Protein AF-A0A552J8N8-F1 (afdb_monomer)

Organism: NCBI:txid2486245

Mean predicted aligned error: 14.31 Å

Foldseek 3Di:
DDPDPPPPPDDDPDPVVVVVPDDPVRVVVCLVPDPPNDDPPDPCVPDDDDDPVPPPPDD

Radius of gyration: 20.91 Å; Cα contacts (8 Å, |Δi|>4): 3; chains: 1; bounding box: 51×44×29 Å

Secondary structure (DSSP, 8-state):
---------------HHHHHH--HHHHHHHHHH-TT-------GGG-----GGGGSS--

Sequence (59 aa):
MGIVNTKEESQDLTDWERVKSMSDAEIEANALSDPDALPFDDDWENAEIISAYNKLTSQ

pLDDT: mean 76.93, std 15.96, range [41.25, 97.56]

Solvent-accessible surface area (backbone atoms only — not comparable to full-atom values): 4311 Å² total; per-residue (Å²): 136,80,86,76,81,74,74,77,77,73,79,85,84,72,64,61,69,60,64,75,66,58,49,71,70,54,50,52,51,50,53,73,67,37,89,83,53,69,81,88,81,74,74,64,93,75,66,75,87,82,62,80,78,68,76,80,76,78,128

Structure (mmCIF, N/CA/C/O backbone):
data_AF-A0A552J8N8-F1
#
_entry.id   AF-A0A552J8N8-F1
#
loop_
_atom_site.group_PDB
_atom_site.id
_atom_site.type_symbol
_atom_site.label_atom_id
_atom_site.label_alt_id
_atom_site.label_comp_id
_atom_site.label_asym_id
_atom_site.label_entity_id
_atom_site.label_seq_id
_atom_site.pdbx_PDB_ins_code
_atom_site.Cartn_x
_atom_site.Cartn_y
_atom_site.Cartn_z
_atom_site.occupancy
_atom_site.B_iso_or_equiv
_atom_site.auth_seq_id
_atom_site.auth_comp_id
_atom_site.auth_asym_id
_atom_site.auth_atom_id
_atom_site.pdbx_PDB_model_num
ATOM 1 N N . MET A 1 1 ? -27.937 36.299 12.685 1.00 41.25 1 MET A N 1
ATOM 2 C CA . MET A 1 1 ? -28.022 35.064 11.879 1.00 41.25 1 MET A CA 1
ATOM 3 C C . MET A 1 1 ? -26.749 34.287 12.162 1.00 41.25 1 MET A C 1
ATOM 5 O O . MET A 1 1 ? -25.685 34.747 11.777 1.00 41.25 1 MET A O 1
ATOM 9 N N . GLY A 1 2 ? -26.827 33.255 13.003 1.00 44.94 2 GLY A N 1
ATOM 10 C CA . GLY A 1 2 ? -25.653 32.481 13.407 1.00 44.94 2 GLY A CA 1
ATOM 11 C C . GLY A 1 2 ? -25.320 31.458 12.330 1.00 44.94 2 GLY A C 1
ATOM 12 O O . GLY A 1 2 ? -26.192 30.691 11.935 1.00 44.94 2 GLY A O 1
ATOM 13 N N . ILE A 1 3 ? -24.085 31.474 11.842 1.00 59.84 3 ILE A N 1
ATOM 14 C CA . ILE A 1 3 ? -23.533 30.414 10.999 1.00 59.84 3 ILE A CA 1
ATOM 15 C C . ILE A 1 3 ? -23.422 29.152 11.857 1.00 59.84 3 ILE A C 1
ATOM 17 O O . ILE A 1 3 ? -22.535 29.035 12.699 1.00 59.84 3 ILE A O 1
ATOM 21 N N . VAL A 1 4 ? -24.370 28.233 11.682 1.00 57.19 4 VAL A N 1
ATOM 22 C CA . VAL A 1 4 ? -24.262 26.867 12.190 1.00 57.19 4 VAL A CA 1
ATOM 23 C C . VAL A 1 4 ? -23.255 26.140 11.310 1.00 57.19 4 VAL A C 1
ATOM 25 O O . VAL A 1 4 ? -23.520 25.843 10.151 1.00 57.19 4 VAL A O 1
ATOM 28 N N . ASN A 1 5 ? -22.058 25.912 11.843 1.00 63.12 5 ASN A N 1
ATOM 29 C CA . ASN A 1 5 ? -21.066 25.058 11.207 1.00 63.12 5 ASN A CA 1
ATOM 30 C C . ASN A 1 5 ? -21.490 23.601 11.433 1.00 63.12 5 ASN A C 1
ATOM 32 O O . ASN A 1 5 ? -20.997 22.932 12.338 1.00 63.12 5 ASN A O 1
ATOM 36 N N . THR A 1 6 ? -22.477 23.135 10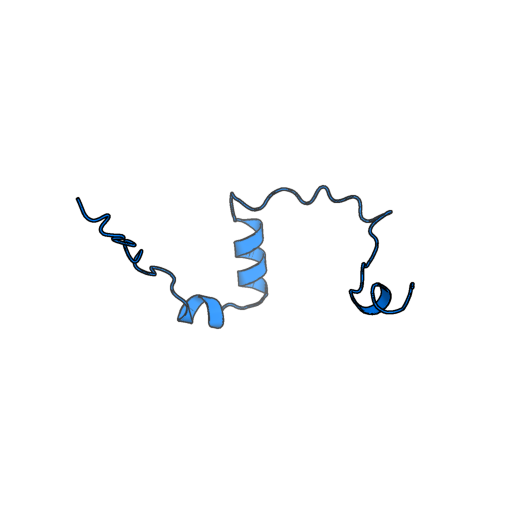.670 1.00 59.09 6 THR A N 1
ATOM 37 C CA . THR A 1 6 ? -22.790 21.711 10.574 1.00 59.09 6 THR A CA 1
ATOM 38 C C . THR A 1 6 ? -21.723 21.089 9.687 1.00 59.09 6 THR A C 1
ATOM 40 O O . THR A 1 6 ? -21.908 20.942 8.481 1.00 59.09 6 THR A O 1
ATOM 43 N N . LYS A 1 7 ? -20.565 20.776 10.275 1.00 62.91 7 LYS A N 1
ATOM 44 C CA . LYS A 1 7 ? -19.677 19.771 9.697 1.00 62.91 7 LYS A CA 1
ATOM 45 C C . LYS A 1 7 ? -20.518 18.499 9.653 1.00 62.91 7 LYS A C 1
ATOM 47 O O . LYS A 1 7 ? -20.768 17.905 10.697 1.00 62.91 7 LYS A O 1
ATOM 52 N N . GLU A 1 8 ? -21.056 18.157 8.488 1.00 66.38 8 GLU A N 1
ATOM 53 C CA . GLU A 1 8 ? -21.570 16.813 8.272 1.00 66.38 8 GLU A CA 1
ATOM 54 C C . GLU A 1 8 ? -20.382 15.886 8.524 1.00 66.38 8 GLU A C 1
ATOM 56 O O . GLU A 1 8 ? -19.407 15.885 7.771 1.00 66.38 8 GLU A O 1
ATOM 61 N N . GLU A 1 9 ? -20.395 15.190 9.659 1.00 66.25 9 GLU A N 1
ATOM 62 C CA . GLU A 1 9 ? -19.460 14.104 9.895 1.00 66.25 9 GLU A CA 1
ATOM 63 C C . GLU A 1 9 ? -19.808 13.022 8.877 1.00 66.25 9 GLU A C 1
ATOM 65 O O . GLU A 1 9 ? -20.753 12.253 9.053 1.00 66.25 9 GLU A O 1
ATOM 70 N N . SER A 1 10 ? -19.088 13.038 7.752 1.00 73.25 10 SER A N 1
ATOM 71 C CA . SER A 1 10 ? -19.102 11.957 6.776 1.00 73.25 10 SER A CA 1
ATOM 72 C C . SER A 1 10 ? -18.887 10.657 7.533 1.00 73.25 10 SER A C 1
ATOM 74 O O . SER A 1 10 ? -17.880 10.505 8.225 1.00 73.25 10 SER A O 1
ATOM 76 N N . GLN A 1 11 ? -19.836 9.734 7.414 1.00 80.88 11 GLN A N 1
ATOM 77 C CA . GLN A 1 11 ? -19.674 8.408 7.987 1.00 80.88 11 GLN A CA 1
ATOM 78 C C . GLN A 1 11 ? -18.446 7.754 7.354 1.00 80.88 11 GLN A C 1
ATOM 80 O O . GLN A 1 11 ? -18.285 7.778 6.133 1.00 80.88 11 GLN A O 1
ATOM 85 N N . ASP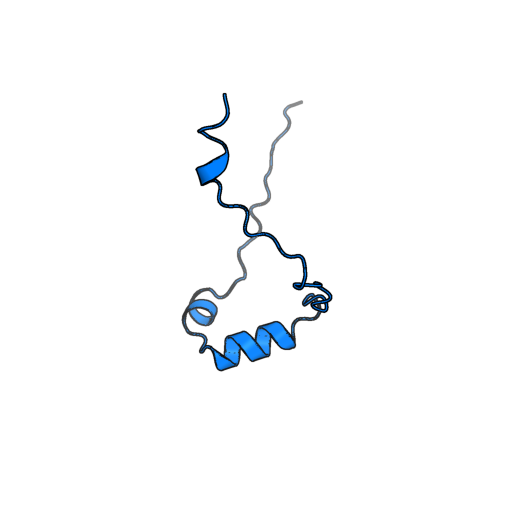 A 1 12 ? -17.571 7.205 8.191 1.00 83.81 12 ASP A N 1
ATOM 86 C CA . ASP A 1 12 ? -16.456 6.398 7.722 1.00 83.81 12 ASP A CA 1
ATOM 87 C C . ASP A 1 12 ? -16.996 5.037 7.278 1.00 83.81 12 ASP A C 1
ATOM 89 O O . ASP A 1 12 ? -17.546 4.279 8.078 1.00 83.81 12 ASP A O 1
ATOM 93 N N . LEU A 1 13 ? -16.887 4.762 5.980 1.00 89.38 13 LEU A N 1
ATOM 94 C CA . LEU A 1 13 ? -17.330 3.513 5.357 1.00 89.38 13 LEU A CA 1
ATOM 95 C C . LEU A 1 13 ? -16.154 2.560 5.095 1.00 89.38 13 LEU A C 1
ATOM 97 O O . LEU A 1 13 ? -16.332 1.515 4.469 1.00 89.38 13 LEU A O 1
ATOM 101 N N . THR A 1 14 ? -14.951 2.925 5.541 1.00 88.00 14 THR A N 1
ATOM 102 C CA . THR A 1 14 ? -13.729 2.168 5.279 1.00 88.00 14 THR A CA 1
ATOM 103 C C . THR A 1 14 ? -13.639 0.966 6.210 1.00 88.00 14 THR A C 1
ATOM 105 O O . THR A 1 14 ? -13.629 1.099 7.434 1.00 88.00 14 THR A O 1
ATOM 108 N N . ASP A 1 15 ? -13.509 -0.228 5.634 1.00 93.06 15 ASP A N 1
ATOM 109 C CA . ASP A 1 15 ? -13.222 -1.442 6.398 1.00 93.06 15 ASP A CA 1
ATOM 110 C C . ASP A 1 15 ? -11.736 -1.497 6.789 1.00 93.06 15 ASP A C 1
ATOM 112 O O . ASP A 1 15 ? -10.884 -2.062 6.093 1.00 93.06 15 ASP A O 1
ATOM 116 N N . TRP A 1 16 ? -11.420 -0.873 7.921 1.00 92.25 16 TRP A N 1
ATOM 117 C CA . TRP A 1 16 ? -10.059 -0.801 8.448 1.00 92.25 16 TRP A CA 1
ATOM 118 C C . TRP A 1 16 ? -9.503 -2.142 8.931 1.00 92.25 16 TRP A C 1
ATOM 120 O O . TRP A 1 16 ? -8.281 -2.298 8.976 1.00 92.25 16 TRP A O 1
ATOM 130 N N . GLU A 1 17 ? -10.349 -3.099 9.319 1.00 95.19 17 GLU A N 1
ATOM 131 C CA . GLU A 1 17 ? -9.882 -4.430 9.726 1.00 95.19 17 GLU A CA 1
ATOM 132 C C . GLU A 1 17 ? -9.368 -5.205 8.513 1.00 95.19 17 GLU A C 1
ATOM 134 O O . GLU A 1 17 ? -8.274 -5.781 8.558 1.00 95.19 17 GLU A O 1
ATOM 139 N N . ARG A 1 18 ? -10.091 -5.125 7.390 1.00 94.38 18 ARG A N 1
ATOM 140 C CA . ARG A 1 18 ? -9.630 -5.674 6.113 1.00 94.38 18 ARG A CA 1
ATOM 141 C C . ARG A 1 18 ? -8.326 -5.029 5.663 1.00 94.38 18 ARG A C 1
ATOM 143 O O . ARG A 1 18 ? -7.384 -5.742 5.345 1.00 94.38 18 ARG A O 1
ATOM 150 N N . VAL A 1 19 ? -8.236 -3.698 5.682 1.00 92.50 19 VAL A N 1
ATOM 151 C CA . VAL A 1 19 ? -7.019 -2.977 5.259 1.00 92.50 19 VAL A CA 1
ATOM 152 C C . VAL A 1 19 ? -5.791 -3.409 6.067 1.00 92.50 19 VAL A C 1
ATOM 154 O O . VAL A 1 19 ? -4.731 -3.636 5.495 1.00 92.50 19 VAL A O 1
ATOM 157 N N . LYS A 1 20 ? -5.925 -3.588 7.386 1.00 94.75 20 LYS A N 1
ATOM 158 C CA . LYS A 1 20 ? -4.810 -4.005 8.259 1.00 94.75 20 LYS A CA 1
ATOM 159 C C . LYS A 1 20 ? -4.358 -5.450 8.058 1.00 94.75 20 LYS A C 1
ATOM 161 O O . LYS A 1 20 ? -3.272 -5.799 8.512 1.00 94.75 20 LYS A O 1
ATOM 166 N N . SER A 1 21 ? -5.198 -6.290 7.463 1.00 96.88 21 SER A N 1
ATOM 167 C CA . SER A 1 21 ? -4.938 -7.721 7.283 1.00 96.88 21 SER A CA 1
ATOM 168 C C . SER A 1 21 ? -4.518 -8.092 5.860 1.00 96.88 21 SER A C 1
ATOM 170 O O . SER A 1 21 ? -4.233 -9.264 5.618 1.00 96.88 21 SER A O 1
ATOM 172 N N . MET A 1 22 ? -4.447 -7.123 4.940 1.00 96.56 22 MET A N 1
ATOM 173 C CA . MET A 1 22 ? -3.999 -7.366 3.569 1.00 96.56 22 MET A CA 1
ATOM 174 C C . MET A 1 22 ? -2.549 -7.841 3.528 1.00 96.56 22 MET A C 1
ATOM 176 O O . MET A 1 22 ? -1.678 -7.300 4.212 1.00 96.56 22 MET A O 1
ATOM 180 N N . SER A 1 23 ? -2.294 -8.826 2.675 1.00 97.56 23 SER A N 1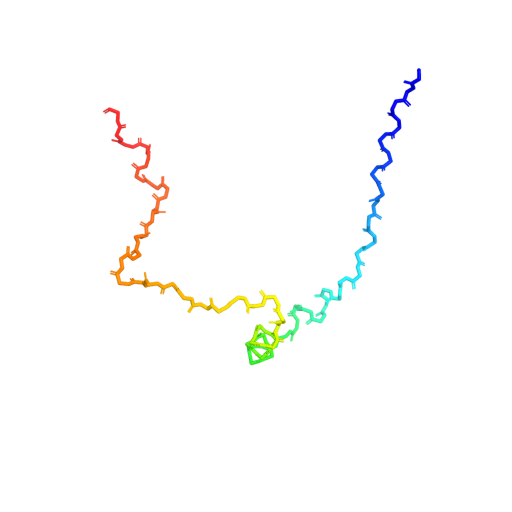
ATOM 181 C CA . SER A 1 23 ? -0.940 -9.229 2.308 1.00 97.56 23 SER A CA 1
ATOM 182 C C . SER A 1 23 ? -0.307 -8.253 1.315 1.00 97.56 23 SER A C 1
ATOM 184 O O . SER A 1 23 ? -1.011 -7.574 0.570 1.00 97.56 23 SER A O 1
ATOM 186 N N . ASP A 1 24 ? 1.024 -8.240 1.237 1.00 95.38 24 ASP A N 1
ATOM 187 C CA . ASP A 1 24 ? 1.762 -7.391 0.289 1.00 95.38 24 ASP A CA 1
ATOM 188 C C . ASP A 1 24 ? 1.311 -7.613 -1.166 1.00 95.38 24 ASP A C 1
ATOM 190 O O . ASP A 1 24 ? 1.099 -6.656 -1.905 1.00 95.38 24 ASP A O 1
ATOM 194 N N . ALA A 1 25 ? 1.059 -8.867 -1.557 1.00 95.75 25 ALA A N 1
ATOM 195 C CA . ALA A 1 25 ? 0.572 -9.199 -2.898 1.00 95.75 25 ALA A CA 1
ATOM 196 C C . ALA A 1 25 ? -0.827 -8.622 -3.185 1.00 95.75 25 ALA A C 1
ATOM 198 O O . ALA A 1 25 ? -1.113 -8.196 -4.303 1.00 95.75 25 ALA A O 1
ATOM 199 N N . GLU A 1 26 ? -1.711 -8.599 -2.185 1.00 94.81 26 GLU A N 1
ATOM 200 C CA . GLU A 1 26 ? -3.032 -7.979 -2.316 1.00 94.81 26 GLU A CA 1
ATOM 201 C C . GLU A 1 26 ? -2.932 -6.455 -2.357 1.00 94.81 26 GLU A C 1
ATOM 20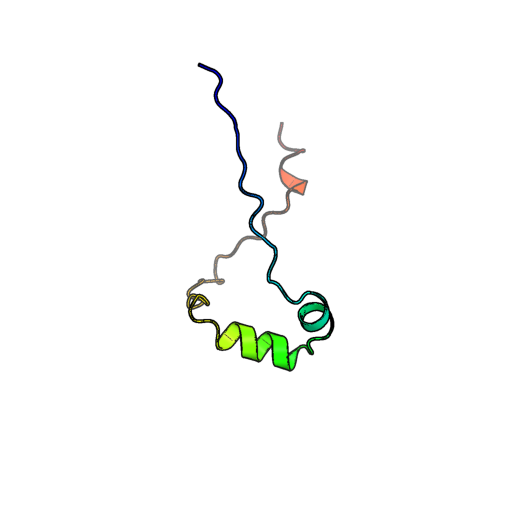3 O O . GLU A 1 26 ? -3.668 -5.824 -3.112 1.00 94.81 26 GLU A O 1
ATOM 208 N N . ILE A 1 27 ? -2.021 -5.862 -1.582 1.00 93.44 27 ILE A N 1
ATOM 209 C CA . ILE A 1 27 ? -1.747 -4.421 -1.614 1.00 93.44 27 ILE A CA 1
ATOM 210 C C . ILE A 1 27 ? -1.273 -4.017 -3.012 1.00 93.44 27 ILE A C 1
ATOM 212 O O . ILE A 1 27 ? -1.842 -3.098 -3.598 1.00 93.44 27 ILE A O 1
ATOM 216 N N . GLU A 1 28 ? -0.288 -4.724 -3.568 1.00 91.75 28 GLU A N 1
ATOM 21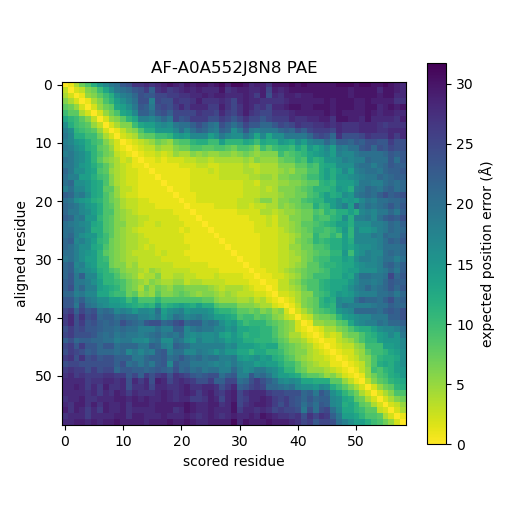7 C CA . GLU A 1 28 ? 0.239 -4.464 -4.912 1.00 91.75 28 GLU A CA 1
ATOM 218 C C . GLU A 1 28 ? -0.844 -4.603 -5.985 1.00 91.75 28 GLU A C 1
ATOM 220 O O . GLU A 1 28 ? -0.996 -3.720 -6.830 1.00 91.75 28 GLU A O 1
ATOM 225 N N . ALA A 1 29 ? -1.636 -5.679 -5.936 1.00 93.38 29 ALA A N 1
ATOM 226 C CA . ALA A 1 29 ? -2.718 -5.897 -6.890 1.00 93.38 29 ALA A CA 1
ATOM 227 C C . ALA A 1 29 ? -3.790 -4.801 -6.805 1.00 93.38 29 ALA A C 1
ATOM 229 O O . ALA A 1 29 ? -4.226 -4.292 -7.838 1.00 93.38 29 ALA A O 1
ATOM 230 N N . ASN A 1 30 ? -4.185 -4.412 -5.588 1.00 91.88 30 ASN A N 1
ATOM 231 C CA . ASN A 1 30 ? -5.159 -3.346 -5.375 1.00 91.88 30 ASN A CA 1
ATOM 232 C C . ASN A 1 30 ? -4.630 -2.014 -5.913 1.00 91.88 30 ASN A C 1
ATOM 234 O O . ASN A 1 30 ? -5.336 -1.368 -6.682 1.00 91.88 30 ASN A O 1
ATOM 238 N N . ALA A 1 31 ? -3.387 -1.650 -5.580 1.00 90.06 31 ALA A N 1
ATOM 239 C CA . ALA A 1 31 ? -2.755 -0.418 -6.043 1.00 90.06 31 ALA A CA 1
ATOM 240 C C . ALA A 1 31 ? -2.633 -0.363 -7.574 1.00 90.06 31 ALA A C 1
ATOM 242 O O . ALA A 1 31 ? -2.892 0.676 -8.168 1.00 90.06 31 ALA A O 1
ATOM 243 N N . LEU A 1 32 ? -2.290 -1.479 -8.227 1.00 89.31 32 LEU A N 1
ATOM 244 C CA . LEU A 1 32 ? -2.177 -1.546 -9.688 1.00 89.31 32 LEU A CA 1
ATOM 245 C C . LEU A 1 32 ? -3.540 -1.468 -10.394 1.00 89.31 32 LEU A C 1
ATOM 247 O O . LEU A 1 32 ? -3.630 -1.006 -11.529 1.00 89.31 32 LEU A O 1
ATOM 251 N N . SER A 1 33 ? -4.591 -1.967 -9.743 1.00 91.12 33 SER A N 1
ATOM 252 C CA . SER A 1 33 ? -5.956 -1.962 -10.278 1.00 91.12 33 SER A CA 1
ATOM 253 C C . SER A 1 33 ? -6.731 -0.673 -10.005 1.00 91.12 33 SER A C 1
ATOM 255 O O . SER A 1 33 ? -7.833 -0.516 -10.533 1.00 91.12 33 SER A O 1
ATOM 257 N N . ASP A 1 34 ? -6.190 0.213 -9.165 1.00 90.38 34 ASP A N 1
ATOM 258 C CA . ASP A 1 34 ? -6.852 1.448 -8.765 1.00 90.38 34 ASP A CA 1
ATOM 259 C C . ASP A 1 34 ? -6.968 2.393 -9.979 1.00 90.38 34 ASP A C 1
ATOM 261 O O . ASP A 1 34 ? -5.952 2.748 -10.577 1.00 90.38 34 ASP A O 1
ATOM 265 N N . PRO A 1 35 ? -8.183 2.807 -10.388 1.00 89.81 35 PRO A N 1
ATOM 266 C CA . PRO A 1 35 ? -8.364 3.756 -11.487 1.00 89.81 35 PRO A CA 1
ATOM 267 C C . PRO A 1 35 ? -7.696 5.116 -11.249 1.00 89.81 35 PRO A C 1
ATOM 269 O O . PRO A 1 35 ? -7.359 5.801 -12.216 1.00 89.81 35 PRO A O 1
ATOM 272 N N . ASP A 1 36 ? -7.517 5.495 -9.982 1.00 88.00 36 ASP A N 1
ATOM 273 C CA . ASP A 1 36 ? -6.846 6.722 -9.564 1.00 88.00 36 ASP A CA 1
ATOM 274 C C . ASP A 1 36 ? -5.328 6.521 -9.406 1.00 88.00 36 ASP A C 1
ATOM 276 O O . ASP A 1 36 ? -4.605 7.483 -9.121 1.00 88.00 36 ASP A O 1
ATOM 280 N N . ALA A 1 37 ? -4.810 5.305 -9.634 1.00 84.12 37 ALA A N 1
ATOM 281 C CA . ALA A 1 37 ? -3.378 5.089 -9.788 1.00 84.12 37 ALA A CA 1
ATOM 282 C C . ALA A 1 37 ? -2.905 5.771 -11.075 1.00 84.12 37 ALA A C 1
ATOM 284 O O . ALA A 1 37 ? -2.996 5.243 -12.186 1.00 84.12 37 ALA A O 1
ATOM 285 N N . LEU A 1 38 ? -2.393 6.989 -10.909 1.00 79.75 38 LEU A N 1
ATOM 286 C CA . LEU A 1 38 ? -1.742 7.715 -11.984 1.00 79.75 38 LEU A CA 1
ATOM 287 C C . LEU A 1 38 ? -0.520 6.916 -12.472 1.00 79.75 38 LEU A C 1
ATOM 289 O O . LEU A 1 38 ? 0.193 6.326 -11.656 1.00 79.75 38 LEU A O 1
ATOM 293 N N . PRO A 1 39 ? -0.247 6.902 -13.789 1.00 74.25 39 PRO A N 1
ATOM 294 C CA . PRO A 1 39 ? 0.992 6.341 -14.307 1.00 74.25 39 PRO A CA 1
ATOM 295 C C . PRO A 1 39 ? 2.188 6.997 -13.611 1.00 74.25 39 PRO A C 1
ATOM 297 O O . PRO A 1 39 ? 2.261 8.223 -13.534 1.00 74.25 39 PRO A O 1
ATOM 300 N N . PHE A 1 40 ? 3.130 6.187 -13.132 1.00 66.38 40 PHE A N 1
ATOM 301 C CA . PHE A 1 40 ? 4.421 6.687 -12.670 1.00 66.38 40 PHE A CA 1
ATOM 302 C C . PHE A 1 40 ? 5.242 7.107 -13.897 1.00 66.38 40 PHE A C 1
ATOM 304 O O . PHE A 1 40 ? 5.865 6.265 -14.540 1.00 66.38 40 PHE A O 1
ATOM 311 N N . ASP A 1 41 ? 5.204 8.396 -14.239 1.00 65.94 41 ASP A N 1
ATOM 312 C CA . ASP A 1 41 ? 6.066 9.033 -15.254 1.00 65.94 41 ASP A CA 1
ATOM 313 C C . ASP A 1 41 ? 7.108 9.935 -14.579 1.00 65.94 41 ASP A C 1
ATOM 315 O O . ASP A 1 41 ? 7.405 11.049 -15.010 1.00 65.94 41 ASP A O 1
ATOM 319 N N . ASP A 1 42 ? 7.611 9.476 -13.437 1.00 66.25 42 ASP A N 1
ATOM 320 C CA . ASP A 1 42 ? 8.629 10.204 -12.706 1.00 66.25 42 ASP A CA 1
ATOM 321 C C . ASP A 1 42 ? 10.001 9.821 -13.272 1.00 66.25 42 ASP A C 1
ATOM 323 O O . ASP A 1 42 ? 10.458 8.682 -13.147 1.00 66.25 42 ASP A O 1
ATOM 327 N N . ASP A 1 43 ? 10.680 10.794 -13.877 1.00 69.62 43 ASP A N 1
ATOM 328 C CA . ASP A 1 43 ? 12.100 10.701 -14.201 1.00 69.62 43 ASP A CA 1
ATOM 329 C C . ASP A 1 43 ? 12.923 10.788 -12.906 1.00 69.62 43 ASP A C 1
ATOM 331 O O . ASP A 1 43 ? 13.168 11.863 -12.350 1.00 69.62 43 ASP A O 1
ATOM 335 N N . TRP A 1 44 ? 13.337 9.627 -12.401 1.00 74.00 44 TRP A N 1
ATOM 336 C CA . TRP A 1 44 ? 14.145 9.536 -11.186 1.00 74.00 44 TRP A CA 1
ATOM 337 C C . TRP A 1 44 ? 15.629 9.798 -11.448 1.00 74.00 44 TRP A C 1
ATOM 339 O O . TRP A 1 44 ? 16.395 9.851 -10.484 1.00 74.00 44 TRP A O 1
ATOM 349 N N . GLU A 1 45 ? 16.058 9.993 -12.703 1.00 81.06 45 GLU A N 1
ATOM 350 C CA . GLU A 1 45 ? 17.463 10.283 -13.019 1.00 81.06 45 GLU A CA 1
ATOM 351 C C . GLU A 1 45 ? 17.948 11.556 -12.309 1.00 81.06 45 GLU A C 1
ATOM 353 O O . GLU A 1 45 ? 19.127 11.661 -11.973 1.00 81.06 45 GLU A O 1
ATOM 358 N N . ASN A 1 46 ? 17.031 12.488 -12.017 1.00 74.56 46 ASN A N 1
ATOM 359 C CA . ASN A 1 46 ? 17.312 13.767 -11.363 1.00 74.56 46 ASN A CA 1
ATOM 360 C C . ASN A 1 46 ? 16.624 13.934 -9.993 1.00 74.56 46 ASN A C 1
ATOM 362 O O . ASN A 1 46 ? 16.550 15.049 -9.472 1.00 74.56 46 ASN A O 1
ATOM 366 N N . ALA A 1 47 ? 16.091 12.862 -9.398 1.00 79.50 47 ALA A N 1
ATOM 367 C CA . ALA A 1 47 ? 15.401 12.962 -8.114 1.00 79.50 47 ALA A CA 1
ATOM 368 C C . ALA A 1 47 ? 16.381 13.290 -6.968 1.00 79.50 47 ALA A C 1
ATOM 370 O O . ALA A 1 47 ? 17.338 12.557 -6.714 1.00 79.50 47 ALA A O 1
ATOM 371 N N . GLU A 1 48 ? 16.123 14.372 -6.227 1.00 77.50 48 GLU A N 1
ATOM 372 C CA . GLU A 1 48 ? 16.917 14.761 -5.056 1.00 77.50 48 GLU A CA 1
ATOM 373 C C . GLU A 1 48 ? 16.208 14.409 -3.741 1.00 77.50 48 GLU A C 1
ATOM 375 O O . GLU A 1 48 ? 15.060 14.789 -3.495 1.00 77.50 48 GLU A O 1
ATOM 380 N N . ILE A 1 49 ? 16.923 13.737 -2.833 1.00 78.75 49 ILE A N 1
ATOM 381 C CA . ILE A 1 49 ? 16.442 13.496 -1.469 1.00 78.75 49 ILE A CA 1
ATOM 382 C C . ILE A 1 49 ? 16.622 14.778 -0.648 1.00 78.75 49 ILE A C 1
ATOM 384 O O . ILE A 1 49 ? 17.709 15.067 -0.139 1.00 78.75 49 ILE A O 1
ATOM 388 N N . ILE A 1 50 ? 15.540 15.533 -0.456 1.00 76.94 50 ILE A N 1
ATOM 389 C CA . ILE A 1 50 ? 15.541 16.691 0.445 1.00 76.94 50 ILE A CA 1
ATOM 390 C C . ILE A 1 50 ? 15.2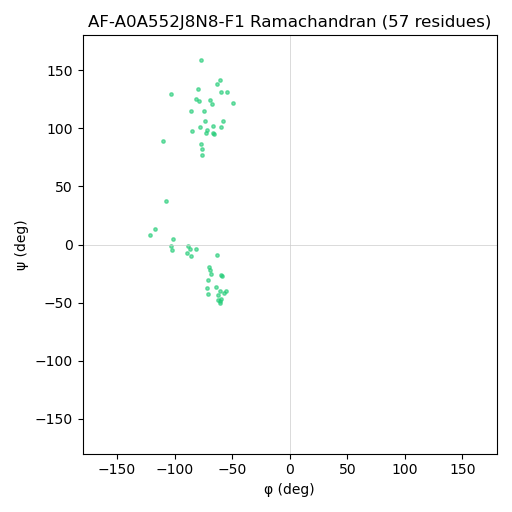74 16.216 1.876 1.00 76.94 50 ILE A C 1
ATOM 392 O O . ILE A 1 50 ? 14.130 16.042 2.294 1.00 76.94 50 ILE A O 1
ATOM 396 N N . SER A 1 51 ? 16.337 16.044 2.664 1.00 70.00 51 SER A N 1
ATOM 397 C CA . SER A 1 51 ? 16.194 15.865 4.111 1.00 70.00 51 SER A CA 1
ATOM 398 C C . SER A 1 51 ? 15.969 17.225 4.789 1.00 70.00 51 SER A C 1
ATOM 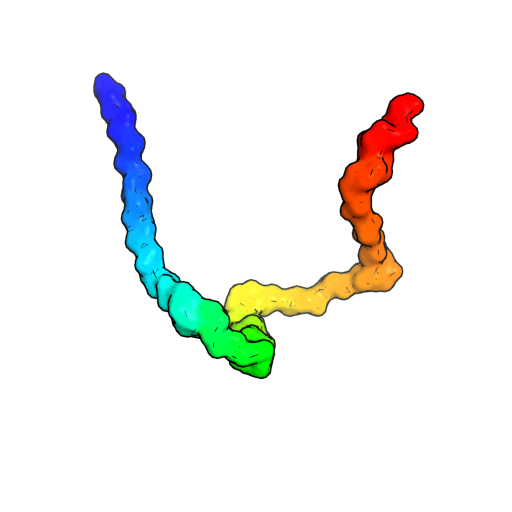400 O O . SER A 1 51 ? 16.674 18.205 4.529 1.00 70.00 51 SER A O 1
ATOM 402 N N . ALA A 1 52 ? 14.997 17.303 5.702 1.00 66.94 52 ALA A N 1
ATOM 403 C CA . ALA A 1 52 ? 14.720 18.515 6.482 1.00 66.94 52 ALA A CA 1
ATOM 404 C C . ALA A 1 52 ? 15.892 18.939 7.399 1.00 66.94 52 ALA A C 1
ATOM 406 O O . ALA A 1 52 ? 15.874 20.035 7.959 1.00 66.94 52 ALA A O 1
ATOM 407 N N . TYR A 1 53 ? 16.928 18.102 7.528 1.00 58.53 53 TYR A N 1
ATOM 408 C CA . TYR A 1 53 ? 18.084 18.338 8.392 1.00 58.53 53 TYR A CA 1
ATOM 409 C C . TYR A 1 53 ? 18.995 19.478 7.906 1.00 58.53 53 TYR A C 1
ATOM 411 O O . TYR A 1 53 ? 19.688 20.090 8.714 1.00 58.53 53 TYR A O 1
ATOM 419 N N . ASN A 1 54 ? 18.954 19.827 6.615 1.00 54.34 54 ASN A N 1
ATOM 420 C CA . ASN A 1 54 ? 19.843 20.844 6.037 1.00 54.34 54 ASN A CA 1
ATOM 421 C C . ASN A 1 54 ? 19.300 22.284 6.109 1.00 54.34 54 ASN A C 1
ATOM 423 O O . ASN A 1 54 ? 20.024 23.222 5.788 1.00 54.34 54 ASN A O 1
ATOM 427 N N . LYS A 1 55 ? 18.047 22.499 6.542 1.00 51.81 55 LYS A N 1
ATOM 428 C CA . LYS A 1 55 ? 17.460 23.854 6.634 1.00 51.81 55 LYS A CA 1
ATOM 429 C C . LYS A 1 55 ? 17.751 24.587 7.951 1.00 51.81 55 LYS A C 1
ATOM 431 O O . LYS A 1 55 ? 17.371 25.744 8.077 1.00 51.81 55 LYS A O 1
ATOM 436 N N . LEU A 1 56 ? 18.424 23.953 8.917 1.00 53.94 56 LEU A N 1
ATOM 437 C CA . LEU A 1 56 ? 18.703 24.555 10.233 1.00 53.94 56 LEU A CA 1
ATOM 438 C C . LEU A 1 56 ? 20.142 25.072 10.415 1.00 53.94 56 LEU A C 1
ATOM 440 O O . LEU A 1 56 ? 20.425 25.680 11.443 1.00 53.94 56 LEU A O 1
ATOM 444 N N . THR A 1 57 ? 21.046 24.873 9.451 1.00 53.41 57 THR A N 1
ATOM 445 C CA . THR A 1 57 ? 22.480 25.211 9.603 1.00 53.41 57 THR A CA 1
ATOM 446 C C . THR A 1 57 ? 23.035 26.203 8.581 1.00 53.41 57 THR A C 1
ATOM 448 O O . THR A 1 57 ? 24.234 26.461 8.593 1.00 53.41 57 THR A O 1
ATOM 451 N N . SER A 1 58 ? 22.198 26.818 7.741 1.00 52.38 58 SER A N 1
ATOM 452 C CA . SER A 1 58 ? 22.620 27.940 6.890 1.0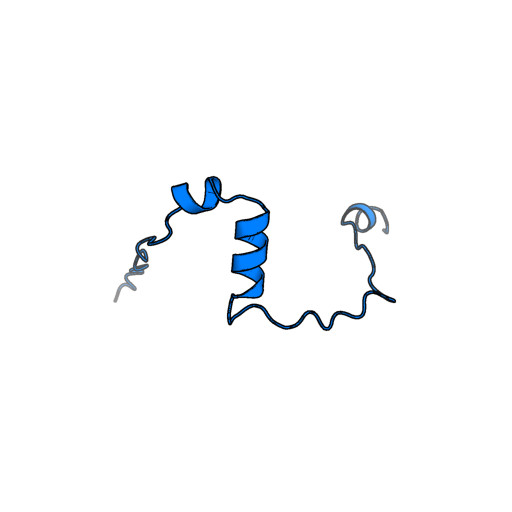0 52.38 58 SER A C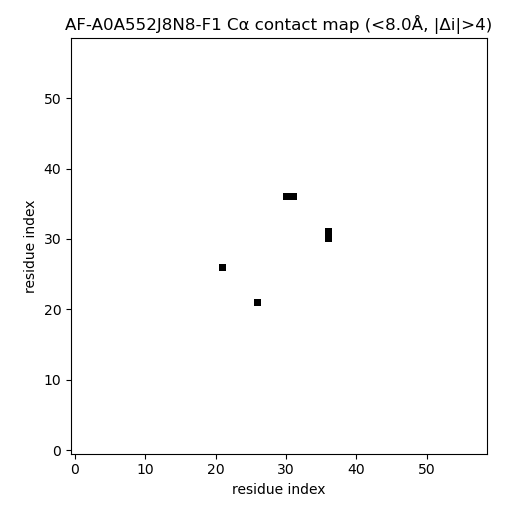A 1
ATOM 453 C C . SER A 1 58 ? 21.958 29.234 7.380 1.00 52.38 58 SER A C 1
ATOM 455 O O . SER A 1 58 ? 20.835 29.553 6.991 1.00 52.38 58 SER A O 1
ATOM 457 N N . GLN A 1 59 ? 22.641 29.913 8.308 1.00 44.50 59 GLN A N 1
ATOM 458 C CA . GLN A 1 59 ? 22.464 31.327 8.665 1.00 44.50 59 GLN A CA 1
ATOM 459 C C . GLN A 1 59 ? 23.738 32.077 8.286 1.00 44.50 59 GLN A C 1
ATOM 461 O O . GLN A 1 59 ? 24.826 31.480 8.467 1.00 44.50 59 GLN A O 1
#